Protein AF-A0A0A1XL03-F1 (afdb_monomer_lite)

Structure (mmCIF, N/CA/C/O backbone):
data_AF-A0A0A1XL03-F1
#
_entry.id   AF-A0A0A1XL03-F1
#
loop_
_atom_site.group_PDB
_atom_site.id
_atom_site.type_symbol
_atom_site.label_atom_id
_atom_site.label_alt_id
_atom_site.label_comp_id
_atom_site.label_asym_id
_atom_site.label_entity_id
_atom_site.label_seq_id
_atom_site.pdbx_PDB_ins_code
_atom_site.Cartn_x
_atom_site.Cartn_y
_atom_site.Cartn_z
_atom_site.occupancy
_atom_site.B_iso_or_equiv
_atom_site.auth_seq_id
_atom_site.auth_comp_id
_atom_site.auth_asym_id
_atom_site.auth_atom_id
_atom_site.pdbx_PDB_model_num
ATOM 1 N N . THR A 1 1 ? -16.532 9.538 -8.347 1.00 64.25 1 THR A N 1
ATOM 2 C CA . THR A 1 1 ? -16.059 9.095 -7.020 1.00 64.25 1 THR A CA 1
ATOM 3 C C . THR A 1 1 ? -17.133 8.234 -6.383 1.00 64.25 1 THR A C 1
ATOM 5 O O . THR A 1 1 ? -18.307 8.569 -6.509 1.00 64.25 1 THR A O 1
ATOM 8 N N . MET A 1 2 ? -16.774 7.083 -5.808 1.00 83.31 2 MET A N 1
ATOM 9 C CA . MET A 1 2 ? -17.741 6.173 -5.175 1.00 83.31 2 MET A CA 1
ATOM 10 C C . MET A 1 2 ? -17.775 6.407 -3.661 1.00 83.31 2 MET A C 1
ATOM 12 O O . MET A 1 2 ? -16.750 6.716 -3.056 1.00 83.31 2 MET A O 1
ATOM 16 N N . VAL A 1 3 ? -18.953 6.279 -3.050 1.00 87.38 3 VAL A N 1
ATOM 17 C CA . VAL A 1 3 ? -19.124 6.408 -1.595 1.00 87.38 3 VAL A CA 1
ATOM 18 C C . VAL A 1 3 ? -18.727 5.084 -0.920 1.00 87.38 3 VAL A C 1
ATOM 20 O O . VAL A 1 3 ? -19.114 4.029 -1.433 1.00 87.38 3 VAL A O 1
ATOM 23 N N . PRO A 1 4 ? -17.982 5.104 0.205 1.00 92.31 4 PRO A N 1
ATOM 24 C CA . PRO A 1 4 ? -17.669 3.900 0.973 1.00 92.31 4 PRO A CA 1
ATOM 25 C C . PRO A 1 4 ? -18.928 3.146 1.405 1.00 92.31 4 PRO A C 1
ATOM 27 O O . PRO A 1 4 ? -19.947 3.756 1.737 1.00 92.31 4 PRO A O 1
ATOM 30 N N . ARG A 1 5 ? -18.864 1.813 1.429 1.00 92.56 5 ARG A N 1
ATOM 31 C CA . ARG A 1 5 ? -19.951 0.985 1.964 1.00 92.56 5 ARG A CA 1
ATOM 32 C C . ARG A 1 5 ? -19.733 0.775 3.452 1.00 92.56 5 ARG A C 1
ATOM 34 O O . ARG A 1 5 ? -18.629 0.431 3.855 1.00 92.56 5 ARG A O 1
ATOM 41 N N . CYS A 1 6 ? -20.779 0.939 4.253 1.00 94.25 6 CYS A N 1
ATOM 42 C CA . CYS A 1 6 ? -20.694 0.781 5.702 1.00 94.25 6 CYS A CA 1
ATOM 43 C C . CYS A 1 6 ? -21.510 -0.426 6.174 1.00 94.25 6 CYS A C 1
ATOM 45 O O . CYS A 1 6 ? -22.609 -0.685 5.677 1.00 94.25 6 CYS A O 1
ATOM 47 N N . LYS A 1 7 ? -20.957 -1.178 7.128 1.00 95.69 7 LYS A N 1
ATOM 48 C CA . LYS A 1 7 ? -21.625 -2.280 7.826 1.00 95.69 7 LYS A CA 1
ATOM 49 C C . LYS A 1 7 ? -21.455 -2.051 9.327 1.00 95.69 7 LYS A C 1
ATOM 51 O O . LYS A 1 7 ? -20.392 -2.328 9.875 1.00 95.69 7 LYS A O 1
ATOM 56 N N . GLY A 1 8 ? -22.499 -1.525 9.969 1.00 94.38 8 GLY A N 1
ATOM 57 C CA . GLY A 1 8 ? -22.373 -0.944 11.309 1.00 94.38 8 GLY A CA 1
ATOM 58 C C . GLY A 1 8 ? -21.479 0.297 11.264 1.00 94.38 8 GLY A C 1
ATOM 59 O O . GLY A 1 8 ? -21.603 1.099 10.340 1.00 94.38 8 GLY A O 1
ATOM 60 N N . ASP A 1 9 ? -20.535 0.392 12.198 1.00 93.81 9 ASP A N 1
ATOM 61 C CA . ASP A 1 9 ? -19.610 1.531 12.326 1.00 93.81 9 ASP A CA 1
ATOM 62 C C . ASP A 1 9 ? -18.353 1.419 11.443 1.00 93.81 9 ASP A C 1
ATOM 64 O O . ASP A 1 9 ? -17.473 2.278 11.480 1.00 93.81 9 ASP A O 1
ATOM 68 N N . ILE A 1 10 ? -18.238 0.355 10.641 1.00 91.94 10 ILE A N 1
ATOM 69 C CA . ILE A 1 10 ? -17.075 0.110 9.783 1.00 91.94 10 ILE A CA 1
ATOM 70 C C . ILE A 1 10 ? -17.441 0.426 8.336 1.00 91.94 10 ILE A C 1
ATOM 72 O O . ILE A 1 10 ? -18.319 -0.217 7.756 1.00 91.94 10 ILE A O 1
ATOM 76 N N . CYS A 1 11 ? -16.723 1.375 7.734 1.00 92.25 11 CYS A N 1
ATOM 77 C CA . CYS A 1 11 ? -16.841 1.718 6.320 1.00 92.25 11 CYS A CA 1
ATOM 78 C C . CYS A 1 11 ? -15.617 1.238 5.534 1.00 92.25 11 CYS A C 1
ATOM 80 O O . CYS A 1 11 ? -14.481 1.457 5.951 1.00 92.25 11 CYS A O 1
ATOM 82 N N . TYR A 1 12 ? -15.850 0.609 4.385 1.00 93.12 12 TYR A N 1
ATOM 83 C CA . TYR A 1 12 ? -14.822 0.023 3.529 1.00 93.12 12 TYR A CA 1
ATOM 84 C C . TYR A 1 12 ? -15.116 0.270 2.044 1.00 93.12 12 TYR A C 1
ATOM 86 O O . TYR A 1 12 ? -16.254 0.533 1.637 1.00 93.12 12 TYR A O 1
ATOM 94 N N . CYS A 1 13 ? -14.069 0.181 1.229 1.00 94.00 13 CYS A N 1
ATOM 95 C CA . CYS A 1 13 ? -14.169 0.211 -0.223 1.00 94.00 13 CYS A CA 1
ATOM 96 C C . CYS A 1 13 ? -14.386 -1.200 -0.779 1.00 94.00 13 CYS A C 1
ATOM 98 O O . CYS A 1 13 ? -13.957 -2.191 -0.190 1.00 94.00 13 CYS A O 1
ATOM 100 N N . VAL A 1 14 ? -15.131 -1.301 -1.878 1.00 93.00 14 VAL A N 1
ATOM 101 C CA . VAL A 1 14 ? -15.415 -2.593 -2.520 1.00 93.00 14 VAL A CA 1
ATOM 102 C C . VAL A 1 14 ? -14.190 -3.089 -3.282 1.00 93.00 14 VAL A C 1
ATOM 104 O O . VAL A 1 14 ? -13.282 -2.318 -3.574 1.00 93.00 14 VAL A O 1
ATOM 107 N N . ASN A 1 15 ? -14.165 -4.374 -3.630 1.00 91.06 15 ASN A N 1
ATOM 108 C CA . ASN A 1 15 ? -13.046 -4.933 -4.381 1.00 91.06 15 ASN A CA 1
ATOM 109 C C . ASN A 1 15 ? -12.833 -4.190 -5.719 1.00 91.06 15 ASN A C 1
ATOM 111 O O . ASN A 1 15 ? -13.809 -3.836 -6.386 1.00 91.06 15 ASN A O 1
ATOM 115 N N . GLY A 1 16 ? -11.573 -3.954 -6.092 1.00 89.19 16 GLY A N 1
ATOM 116 C CA . GLY A 1 16 ? -11.197 -3.105 -7.232 1.00 89.19 16 GLY A CA 1
ATOM 117 C C . GLY A 1 16 ? -11.274 -1.596 -6.954 1.00 89.19 16 GLY A C 1
ATOM 118 O O . GLY A 1 16 ? -11.218 -0.791 -7.889 1.00 89.19 16 GLY A O 1
ATOM 119 N N . THR A 1 17 ? -11.461 -1.206 -5.690 1.00 93.00 17 THR A N 1
ATOM 120 C CA . THR A 1 17 ? -11.393 0.186 -5.240 1.00 93.00 17 THR A CA 1
ATOM 121 C C . THR A 1 17 ? -10.609 0.303 -3.938 1.00 93.00 17 THR A C 1
ATOM 123 O O . THR A 1 17 ? -10.641 -0.602 -3.101 1.00 93.00 17 THR A O 1
ATOM 126 N N . HIS A 1 18 ? -9.986 1.456 -3.721 1.00 91.75 18 HIS A N 1
ATOM 127 C CA . HIS A 1 18 ? -9.225 1.768 -2.518 1.00 91.75 18 HIS A CA 1
ATOM 128 C C . HIS A 1 18 ? -9.650 3.100 -1.914 1.00 91.75 18 HIS A C 1
ATOM 130 O O . HIS A 1 18 ? -10.355 3.910 -2.518 1.00 91.75 18 HIS A O 1
ATOM 136 N N . GLU A 1 19 ? -9.230 3.299 -0.674 1.00 92.69 19 GLU A N 1
ATOM 137 C CA . GLU A 1 19 ? -9.503 4.505 0.083 1.00 92.69 19 GLU A CA 1
ATOM 138 C C . GLU A 1 19 ? -8.633 5.667 -0.392 1.00 92.69 19 GLU A C 1
ATOM 140 O O . GLU A 1 19 ? -7.407 5.569 -0.405 1.00 92.69 19 GLU A O 1
ATOM 145 N N . ALA A 1 20 ? -9.281 6.777 -0.733 1.00 91.25 20 ALA A N 1
ATOM 146 C CA . ALA A 1 20 ? -8.633 8.012 -1.138 1.00 91.25 20 ALA A CA 1
ATOM 147 C C . ALA A 1 20 ? -9.262 9.220 -0.430 1.00 91.25 20 ALA A C 1
ATOM 149 O O . ALA A 1 20 ? -10.396 9.172 0.063 1.00 91.25 20 ALA A O 1
ATOM 150 N N . PHE A 1 21 ? -8.520 10.329 -0.397 1.00 90.56 21 PHE A N 1
ATOM 151 C CA . PHE A 1 21 ? -8.928 11.572 0.253 1.00 90.56 21 PHE A CA 1
ATOM 152 C C . PHE A 1 21 ? -8.929 12.723 -0.746 1.00 90.56 21 PHE A C 1
ATOM 154 O O . PHE A 1 21 ? -7.952 12.958 -1.450 1.00 90.56 21 PHE A O 1
ATOM 161 N N . PHE A 1 22 ? -10.039 13.456 -0.816 1.00 87.69 22 PHE A N 1
ATOM 162 C CA . PHE A 1 22 ? -10.149 14.650 -1.647 1.00 87.69 22 PHE A CA 1
ATOM 163 C C . PHE A 1 22 ? -10.868 15.742 -0.867 1.00 87.69 22 PHE A C 1
ATOM 165 O O . PHE A 1 22 ? -12.007 15.560 -0.433 1.00 87.69 22 PHE A O 1
ATOM 172 N N . ARG A 1 23 ? -10.188 16.880 -0.670 1.00 90.81 23 ARG A N 1
ATOM 173 C CA . ARG A 1 23 ? -10.700 18.030 0.098 1.00 90.81 23 ARG A CA 1
ATOM 174 C C . ARG A 1 23 ? -11.227 17.632 1.489 1.00 90.81 23 ARG A C 1
ATOM 176 O O . ARG A 1 23 ? -12.330 18.016 1.873 1.00 90.81 23 ARG A O 1
ATOM 183 N N . GLY A 1 24 ? -10.469 16.799 2.208 1.00 88.81 24 GLY A N 1
ATOM 184 C CA . GLY A 1 24 ? -10.822 16.330 3.555 1.00 88.81 24 GLY A CA 1
ATOM 185 C C . GLY A 1 24 ? -11.976 15.321 3.613 1.00 88.81 24 GLY A C 1
ATOM 186 O O . GLY A 1 24 ? -12.430 14.974 4.700 1.00 88.81 24 GLY A O 1
ATOM 187 N N . ARG A 1 25 ? -12.475 14.836 2.468 1.00 87.25 25 ARG A N 1
ATOM 188 C CA . ARG A 1 25 ? -13.502 13.789 2.412 1.00 87.25 25 ARG A CA 1
ATOM 189 C C . ARG A 1 25 ? -12.907 12.484 1.908 1.00 87.25 25 ARG A C 1
ATOM 191 O O . ARG A 1 25 ? -12.251 12.456 0.868 1.00 87.25 25 ARG A O 1
ATOM 198 N N . LYS A 1 26 ? -13.190 11.409 2.640 1.00 90.38 26 LYS A N 1
ATOM 199 C CA . LYS A 1 26 ? -12.851 10.035 2.273 1.00 90.38 26 LYS A CA 1
ATOM 200 C C . LYS A 1 26 ? -13.817 9.511 1.212 1.00 90.38 26 LYS A C 1
ATOM 202 O O . LYS A 1 26 ? -15.033 9.678 1.336 1.00 90.38 26 LYS A O 1
ATOM 207 N N . TYR A 1 27 ? -13.286 8.874 0.180 1.00 92.19 27 TYR A N 1
ATOM 208 C CA . TYR A 1 27 ? -14.059 8.248 -0.888 1.00 92.19 27 TYR A CA 1
ATOM 209 C C . TYR A 1 27 ? -13.349 6.991 -1.396 1.00 92.19 27 TYR A C 1
ATOM 211 O O . TYR A 1 27 ? -12.194 6.745 -1.057 1.00 92.19 27 TYR A O 1
ATOM 219 N N . CYS A 1 28 ? -14.056 6.191 -2.192 1.00 94.06 28 CYS A N 1
ATOM 220 C CA . CYS A 1 28 ? -13.477 5.037 -2.864 1.00 94.06 28 CYS A CA 1
ATOM 221 C C . CYS A 1 28 ? -13.105 5.404 -4.300 1.00 94.06 28 CYS A C 1
ATOM 223 O O . CYS A 1 28 ? -13.966 5.796 -5.107 1.00 94.06 28 CYS A O 1
ATOM 225 N N . GLU A 1 29 ? -11.817 5.294 -4.595 1.00 93.56 29 GLU A N 1
ATOM 226 C CA . GLU A 1 29 ? -11.231 5.481 -5.916 1.00 93.56 29 GLU A CA 1
ATOM 227 C C . GLU A 1 29 ? -11.014 4.123 -6.585 1.00 93.56 29 GLU A C 1
ATOM 229 O O . GLU A 1 29 ? -10.821 3.118 -5.907 1.00 93.56 29 GLU A O 1
ATOM 234 N N . ARG A 1 30 ? -11.099 4.068 -7.917 1.00 92.88 30 ARG A N 1
ATOM 235 C CA . ARG A 1 30 ? -10.824 2.822 -8.640 1.00 92.88 30 ARG A CA 1
ATOM 236 C C . ARG A 1 30 ? -9.336 2.525 -8.601 1.00 92.88 30 ARG A C 1
ATOM 238 O O . ARG A 1 30 ? -8.521 3.431 -8.753 1.00 92.88 30 ARG A O 1
ATOM 245 N N . ASP A 1 31 ? -9.005 1.255 -8.444 1.00 91.00 31 ASP A N 1
ATOM 246 C CA . ASP A 1 31 ? -7.624 0.811 -8.567 1.00 91.00 31 ASP A CA 1
ATOM 247 C C . ASP A 1 31 ? -7.144 1.039 -10.006 1.00 91.00 31 ASP A C 1
ATOM 249 O O . ASP A 1 31 ? -7.918 0.880 -10.958 1.00 91.00 31 ASP A O 1
ATOM 253 N N . SER A 1 32 ? -5.879 1.430 -10.176 1.00 89.69 32 SER A N 1
ATOM 254 C CA . SER A 1 32 ? -5.309 1.571 -11.515 1.00 89.69 32 SER A CA 1
ATOM 255 C C . SER A 1 32 ? -5.234 0.193 -12.167 1.00 89.69 32 SER A C 1
ATOM 257 O O . SER A 1 32 ? -4.632 -0.744 -11.638 1.00 89.69 32 SER A O 1
ATOM 259 N N . THR A 1 33 ? -5.859 0.085 -13.335 1.00 89.31 33 THR A N 1
ATOM 260 C CA . THR A 1 33 ? -5.791 -1.092 -14.209 1.00 89.31 33 THR A CA 1
ATOM 261 C C . THR A 1 33 ? -4.622 -1.012 -15.181 1.00 89.31 33 THR A C 1
ATOM 263 O O . THR A 1 33 ? -4.415 -1.938 -15.963 1.00 89.31 33 THR A O 1
ATOM 266 N N . ASP A 1 34 ? -3.881 0.095 -15.162 1.00 90.44 34 ASP A N 1
ATOM 267 C CA . ASP A 1 34 ? -2.762 0.303 -16.067 1.00 90.44 34 ASP A CA 1
ATOM 268 C C . ASP A 1 34 ? -1.670 -0.728 -15.759 1.00 90.44 34 ASP A C 1
ATOM 270 O O . ASP A 1 34 ? -1.412 -1.041 -14.590 1.00 90.44 34 ASP A O 1
ATOM 274 N N . PRO A 1 35 ? -1.029 -1.317 -16.773 1.00 90.81 35 PRO A N 1
ATOM 275 C CA . PRO A 1 35 ? 0.090 -2.207 -16.524 1.00 90.81 35 PRO A CA 1
ATOM 276 C C . PRO A 1 35 ? 1.230 -1.426 -15.859 1.00 90.81 35 PRO A C 1
ATOM 278 O O . PRO A 1 35 ? 1.504 -0.279 -16.211 1.00 90.81 35 PRO A O 1
ATOM 281 N N . CYS A 1 36 ? 1.909 -2.051 -14.895 1.00 93.25 36 CYS A N 1
ATOM 282 C CA . CYS A 1 36 ? 3.161 -1.493 -14.395 1.00 93.25 36 CYS A CA 1
ATOM 283 C C . CYS A 1 36 ? 4.230 -1.516 -15.502 1.00 93.25 36 CYS A C 1
ATOM 285 O O . CYS A 1 36 ? 4.167 -2.383 -16.380 1.00 93.25 36 CYS A O 1
ATOM 287 N N . PRO A 1 37 ? 5.228 -0.617 -15.438 1.00 92.94 37 PRO A N 1
ATOM 288 C CA . PRO A 1 37 ? 6.394 -0.666 -16.312 1.00 92.94 37 PRO A CA 1
ATOM 289 C C . PRO A 1 37 ? 7.066 -2.041 -16.328 1.00 92.94 37 PRO A C 1
ATOM 291 O O . PRO A 1 37 ? 6.966 -2.820 -15.374 1.00 92.94 37 PRO A O 1
ATOM 294 N N . GLU A 1 38 ? 7.798 -2.333 -17.400 1.00 93.12 38 GLU A N 1
ATOM 295 C CA . GLU A 1 38 ? 8.597 -3.554 -17.471 1.00 93.12 38 GLU A CA 1
ATOM 296 C C . GLU A 1 38 ? 9.593 -3.606 -16.299 1.00 93.12 38 GLU A C 1
ATOM 298 O O . GLU A 1 38 ? 10.122 -2.583 -15.866 1.00 93.12 38 GLU A O 1
ATOM 303 N N . TYR A 1 39 ? 9.808 -4.799 -15.740 1.00 93.81 39 TYR A N 1
ATOM 304 C CA . TYR A 1 39 ? 10.606 -5.016 -14.523 1.00 93.81 39 TYR A CA 1
ATOM 305 C C . TYR A 1 39 ? 10.090 -4.312 -13.256 1.00 93.81 39 TYR A C 1
ATOM 307 O O . TYR A 1 39 ? 10.800 -4.300 -12.253 1.00 93.81 39 TYR A O 1
ATOM 315 N N . ALA A 1 40 ? 8.847 -3.823 -13.243 1.00 94.69 40 ALA A N 1
ATOM 316 C CA . ALA A 1 40 ? 8.161 -3.361 -12.039 1.00 94.69 40 ALA A CA 1
ATOM 317 C C . ALA A 1 40 ? 7.080 -4.347 -11.559 1.00 94.69 40 ALA A C 1
ATOM 319 O O . ALA A 1 40 ? 6.613 -5.221 -12.294 1.00 94.69 40 ALA A O 1
ATOM 320 N N . VAL A 1 41 ? 6.687 -4.213 -10.294 1.00 94.88 41 VAL A N 1
ATOM 321 C CA . VAL A 1 41 ? 5.600 -4.950 -9.641 1.00 94.88 41 VAL A CA 1
ATOM 322 C C . VAL A 1 41 ? 4.654 -3.973 -8.949 1.00 94.88 41 VAL A C 1
ATOM 324 O O . VAL A 1 41 ? 5.082 -2.973 -8.376 1.00 94.88 41 VAL A O 1
ATOM 327 N N . ARG A 1 42 ? 3.350 -4.255 -8.993 1.00 93.25 42 ARG A N 1
ATOM 328 C CA . ARG A 1 42 ? 2.336 -3.432 -8.326 1.00 93.25 42 ARG A CA 1
ATOM 329 C C . ARG A 1 42 ? 2.324 -3.747 -6.832 1.00 93.25 42 ARG A C 1
ATOM 331 O O . ARG A 1 42 ? 1.942 -4.852 -6.455 1.00 93.25 42 ARG A O 1
ATOM 338 N N . LEU A 1 43 ? 2.725 -2.791 -5.996 1.00 91.12 43 LEU A N 1
ATOM 339 C CA . LEU A 1 43 ? 2.672 -2.938 -4.534 1.00 91.12 43 LEU A CA 1
ATOM 340 C C . LEU A 1 43 ? 1.383 -2.374 -3.939 1.00 91.12 43 LEU A C 1
ATOM 342 O O . LEU A 1 43 ? 0.945 -2.817 -2.880 1.00 91.12 43 LEU A O 1
ATOM 346 N N . SER A 1 44 ? 0.771 -1.398 -4.610 1.00 88.94 44 SER A N 1
ATOM 347 C CA . SER A 1 44 ? -0.498 -0.815 -4.186 1.00 88.94 44 SER A CA 1
ATOM 348 C C . SER A 1 44 ? -1.375 -0.451 -5.393 1.00 88.94 44 SER A C 1
ATOM 350 O O . SER A 1 44 ? -0.897 -0.437 -6.533 1.00 88.94 44 SER A O 1
ATOM 352 N N . PRO A 1 45 ? -2.660 -0.122 -5.176 1.00 87.56 45 PRO A N 1
ATOM 353 C CA . PRO A 1 45 ? -3.584 0.277 -6.238 1.00 87.56 45 PRO A CA 1
ATOM 354 C C . PRO A 1 45 ? -3.095 1.393 -7.164 1.00 87.56 45 PRO A C 1
ATOM 356 O O . PRO A 1 45 ? -3.544 1.462 -8.304 1.00 87.56 45 PRO A O 1
ATOM 359 N N . GLN A 1 46 ? -2.171 2.242 -6.706 1.00 86.19 46 GLN A N 1
ATOM 360 C CA . GLN A 1 46 ? -1.604 3.339 -7.498 1.00 86.19 46 GLN A CA 1
ATOM 361 C C . GLN A 1 46 ? -0.078 3.260 -7.663 1.00 86.19 46 GLN A C 1
ATOM 363 O O . GLN A 1 46 ? 0.480 4.008 -8.458 1.00 86.19 46 GLN A O 1
ATOM 368 N N . ILE A 1 47 ? 0.611 2.378 -6.930 1.00 90.06 47 ILE A N 1
ATOM 369 C CA . ILE A 1 47 ? 2.077 2.382 -6.856 1.00 90.06 47 ILE A CA 1
ATOM 370 C C . ILE A 1 47 ? 2.647 1.098 -7.459 1.00 90.06 47 ILE A C 1
ATOM 372 O O . ILE A 1 47 ? 2.374 -0.013 -6.990 1.00 90.06 47 ILE A O 1
ATOM 376 N N . CYS A 1 48 ? 3.487 1.281 -8.475 1.00 93.44 48 CYS A N 1
ATOM 377 C CA . CYS A 1 48 ? 4.389 0.269 -9.009 1.00 93.44 48 CYS A CA 1
ATOM 378 C C . CYS A 1 48 ? 5.805 0.524 -8.479 1.00 93.44 48 CYS A C 1
ATOM 380 O O . CYS A 1 48 ? 6.241 1.671 -8.448 1.00 93.44 48 CYS A O 1
ATOM 382 N N . GLU A 1 49 ? 6.531 -0.530 -8.116 1.00 94.88 49 GLU A N 1
ATOM 383 C CA . GLU A 1 49 ? 7.946 -0.462 -7.729 1.00 94.88 49 GLU A CA 1
ATOM 384 C C . GLU A 1 49 ? 8.807 -1.346 -8.624 1.00 94.88 49 GLU A C 1
ATOM 386 O O . GLU A 1 49 ? 8.367 -2.420 -9.036 1.00 94.88 49 GLU A O 1
ATOM 391 N N . CYS A 1 50 ? 10.041 -0.926 -8.90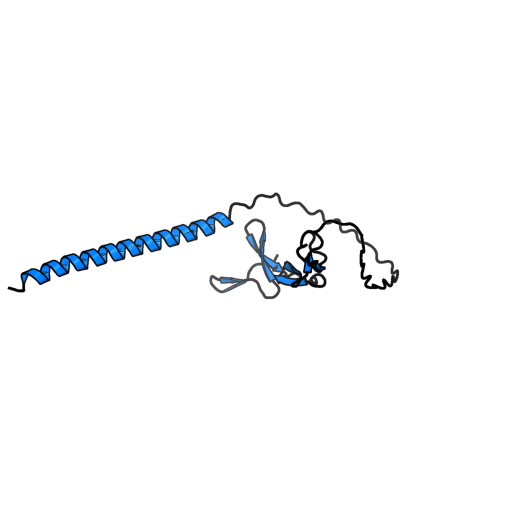4 1.00 95.69 50 CYS A N 1
ATOM 392 C CA . CYS A 1 50 ? 10.989 -1.755 -9.644 1.00 95.69 50 CYS A CA 1
ATOM 393 C C . CYS A 1 50 ? 11.351 -3.025 -8.851 1.00 95.69 50 CYS A C 1
ATOM 395 O O . CYS A 1 50 ? 11.418 -3.027 -7.620 1.00 95.69 50 CYS A O 1
ATOM 397 N N . LYS A 1 51 ? 11.581 -4.133 -9.563 1.00 94.88 51 LYS A N 1
ATOM 398 C CA . LYS A 1 51 ? 12.084 -5.383 -8.977 1.00 94.88 51 LYS A CA 1
ATOM 399 C C . LYS A 1 51 ? 13.476 -5.167 -8.379 1.00 94.88 51 LYS A C 1
ATOM 401 O O . LYS A 1 51 ? 14.211 -4.273 -8.781 1.00 94.88 51 LYS A O 1
ATOM 406 N N . LYS A 1 52 ? 13.867 -6.040 -7.447 1.00 93.38 52 LYS A N 1
ATOM 407 C CA . LYS A 1 52 ? 15.213 -6.024 -6.856 1.00 93.38 52 LYS A CA 1
ATOM 408 C C . LYS A 1 52 ? 16.290 -6.050 -7.952 1.00 93.38 52 LYS A C 1
ATOM 410 O O . LYS A 1 52 ? 16.216 -6.892 -8.846 1.00 93.38 52 LYS A O 1
ATOM 415 N N . GLY A 1 53 ? 17.278 -5.158 -7.845 1.00 92.25 53 GLY A N 1
ATOM 416 C CA . GLY A 1 53 ? 18.338 -4.973 -8.844 1.00 92.25 53 GLY A CA 1
ATOM 417 C C . GLY A 1 53 ? 17.952 -4.054 -10.007 1.00 92.25 53 GLY A C 1
ATOM 418 O O . GLY A 1 53 ? 18.670 -4.014 -11.000 1.00 92.25 53 GLY A O 1
ATOM 419 N N . TYR A 1 54 ? 16.824 -3.345 -9.908 1.00 94.44 54 TYR A N 1
ATOM 420 C CA . TYR A 1 54 ? 16.384 -2.334 -10.867 1.00 94.44 54 TYR A CA 1
ATOM 421 C C . TYR A 1 54 ? 15.998 -1.045 -10.136 1.00 94.44 54 TYR A C 1
ATOM 423 O O . TYR A 1 54 ? 15.480 -1.084 -9.019 1.00 94.44 54 TYR A O 1
ATOM 431 N N . ARG A 1 55 ? 16.178 0.098 -10.801 1.00 93.50 55 ARG A N 1
ATOM 432 C CA . ARG A 1 55 ? 15.769 1.429 -10.328 1.00 93.50 55 ARG A CA 1
ATOM 433 C C . ARG A 1 55 ? 14.991 2.178 -11.401 1.00 93.50 55 ARG A C 1
ATOM 435 O O . ARG A 1 55 ? 15.143 1.892 -12.587 1.00 93.50 55 ARG A O 1
ATOM 442 N N . PHE A 1 56 ? 14.180 3.155 -11.003 1.00 94.44 56 PHE A N 1
ATOM 443 C CA . PHE A 1 56 ? 13.548 4.043 -11.977 1.00 94.44 56 PHE A CA 1
ATOM 444 C C . PHE A 1 56 ? 14.603 4.916 -12.655 1.00 94.44 56 PHE A C 1
ATOM 446 O O . PHE A 1 56 ? 15.494 5.441 -11.990 1.00 94.44 56 PHE A O 1
ATOM 453 N N . LEU A 1 57 ? 14.497 5.064 -13.976 1.00 90.69 57 LEU A N 1
ATOM 454 C CA . LEU A 1 57 ? 15.406 5.910 -14.750 1.00 90.69 57 LEU A CA 1
ATOM 455 C C . LEU A 1 57 ? 15.240 7.394 -14.392 1.00 90.69 57 LEU A C 1
ATOM 457 O O . LEU A 1 57 ? 16.226 8.111 -14.285 1.00 90.69 57 LEU A O 1
ATOM 461 N N . ASN A 1 58 ? 13.989 7.825 -14.210 1.00 89.38 58 ASN A N 1
ATOM 462 C CA . ASN A 1 58 ? 13.593 9.211 -13.966 1.00 89.38 58 ASN A CA 1
ATOM 463 C C . ASN A 1 58 ? 12.484 9.277 -12.902 1.00 89.38 58 ASN A C 1
ATOM 465 O O . ASN A 1 58 ? 11.784 8.287 -12.661 1.00 89.38 58 ASN A O 1
ATOM 469 N N . ASP A 1 59 ? 12.244 10.474 -12.362 1.00 88.12 59 ASP A N 1
ATOM 470 C CA . ASP A 1 59 ? 11.195 10.756 -11.365 1.00 88.12 59 ASP A CA 1
ATOM 471 C C . ASP A 1 59 ? 9.764 10.512 -11.873 1.00 88.12 59 ASP A C 1
ATOM 473 O O . ASP A 1 59 ? 8.837 10.347 -11.080 1.00 88.12 59 ASP A O 1
ATOM 477 N N . ASP A 1 60 ? 9.577 10.427 -13.193 1.00 88.06 60 ASP A N 1
ATOM 478 C CA . ASP A 1 60 ? 8.299 10.063 -13.815 1.00 88.06 60 ASP A CA 1
ATOM 479 C C . ASP A 1 60 ? 7.934 8.583 -13.616 1.00 88.06 60 ASP A C 1
ATOM 481 O O . ASP A 1 60 ? 6.811 8.176 -13.918 1.00 88.06 60 ASP A O 1
ATOM 485 N N . ARG A 1 61 ? 8.874 7.766 -13.118 1.00 88.69 61 ARG A N 1
ATOM 486 C CA . ARG A 1 61 ? 8.681 6.345 -12.778 1.00 88.69 61 ARG A CA 1
ATOM 487 C C . ARG A 1 61 ? 8.106 5.494 -13.918 1.00 88.69 61 ARG A C 1
ATOM 489 O O . ARG A 1 61 ? 7.401 4.514 -13.687 1.00 88.69 61 ARG A O 1
ATOM 496 N N . SER A 1 62 ? 8.422 5.856 -15.158 1.00 89.12 62 SER A N 1
ATOM 497 C CA . SER A 1 62 ? 7.892 5.213 -16.364 1.00 89.12 62 SER A CA 1
ATOM 498 C C . SER A 1 62 ? 8.723 4.024 -16.852 1.00 89.12 62 SER A C 1
ATOM 500 O O . SER A 1 62 ? 8.197 3.176 -17.566 1.00 89.12 62 SER A O 1
ATOM 502 N N . VAL A 1 63 ? 10.005 3.941 -16.472 1.00 93.62 63 VAL A N 1
ATOM 503 C CA . VAL A 1 63 ? 10.949 2.910 -16.936 1.00 93.62 63 VAL A CA 1
ATOM 504 C C . VAL A 1 63 ? 11.848 2.459 -15.785 1.00 93.62 63 VAL A C 1
ATOM 506 O O . VAL A 1 63 ? 12.435 3.302 -15.103 1.00 93.62 63 VAL A O 1
ATOM 509 N N . CYS A 1 64 ? 11.978 1.142 -15.593 1.00 94.44 64 CYS A N 1
ATOM 510 C CA . CYS A 1 64 ? 12.957 0.532 -14.692 1.00 94.44 64 CYS A CA 1
ATOM 511 C C . CYS A 1 64 ? 14.194 0.088 -15.481 1.00 94.44 64 CYS A C 1
ATOM 513 O O . CYS A 1 64 ? 14.071 -0.582 -16.505 1.00 94.44 64 CYS A O 1
ATOM 515 N N . VAL A 1 65 ? 15.382 0.424 -14.987 1.00 94.44 65 VAL A N 1
ATOM 516 C CA . VAL A 1 65 ? 16.675 0.025 -15.558 1.00 94.44 65 VAL A CA 1
ATOM 517 C C . VAL A 1 65 ? 17.482 -0.765 -14.529 1.00 94.44 65 VAL A C 1
ATOM 519 O O . VAL A 1 65 ? 17.293 -0.529 -13.332 1.00 94.44 65 VAL A O 1
ATOM 522 N N . PRO A 1 66 ? 18.354 -1.699 -14.948 1.00 94.31 66 PRO A N 1
ATOM 523 C CA . PRO A 1 66 ? 19.228 -2.415 -14.030 1.00 94.31 66 PRO A CA 1
ATOM 524 C C . PRO A 1 66 ? 20.046 -1.454 -13.167 1.00 94.31 66 PRO A C 1
ATOM 526 O O . PRO A 1 66 ? 20.530 -0.421 -13.634 1.00 94.31 66 PRO A O 1
ATOM 529 N N . GLU A 1 67 ? 20.184 -1.793 -11.895 1.00 90.44 67 GLU A N 1
ATOM 530 C CA . GLU A 1 67 ? 21.083 -1.099 -10.992 1.00 90.44 67 GLU A CA 1
ATOM 531 C C . GLU A 1 67 ? 22.514 -1.519 -11.337 1.00 90.44 67 GLU A C 1
ATOM 533 O O . GLU A 1 67 ? 22.877 -2.686 -11.204 1.00 90.44 67 GLU A O 1
ATOM 538 N N . GLU A 1 68 ? 23.313 -0.583 -11.848 1.00 83.12 68 GLU A N 1
ATOM 539 C CA . GLU A 1 68 ? 24.732 -0.837 -12.086 1.00 83.12 68 GLU A CA 1
ATOM 540 C C . GLU A 1 68 ? 25.412 -1.098 -10.741 1.00 83.12 68 GLU A C 1
ATOM 542 O O . GLU A 1 68 ? 25.414 -0.242 -9.852 1.00 83.12 68 GLU A O 1
ATOM 547 N N . THR A 1 69 ? 25.975 -2.295 -10.586 1.00 62.31 69 THR A N 1
ATOM 548 C CA . THR A 1 69 ? 26.881 -2.607 -9.488 1.00 62.31 69 THR A CA 1
ATOM 549 C C . THR A 1 69 ? 28.146 -1.795 -9.706 1.00 62.31 69 THR A C 1
ATOM 551 O O . THR A 1 69 ? 28.997 -2.157 -10.515 1.00 62.31 69 THR A O 1
ATOM 554 N N . VAL A 1 70 ? 28.252 -0.665 -9.013 1.00 57.88 70 VAL A N 1
ATOM 555 C CA . VAL A 1 70 ? 29.546 -0.021 -8.814 1.00 57.88 70 VAL A CA 1
ATOM 556 C C . VAL A 1 70 ? 30.307 -0.949 -7.878 1.00 57.88 70 VAL A C 1
ATOM 558 O O . VAL A 1 70 ? 30.081 -0.935 -6.668 1.00 57.88 70 VAL A O 1
ATOM 561 N N . ASP A 1 71 ? 31.136 -1.825 -8.442 1.00 58.12 71 ASP A N 1
ATOM 562 C CA . ASP A 1 71 ? 32.141 -2.523 -7.650 1.00 58.12 71 ASP A CA 1
ATOM 563 C C . ASP A 1 71 ? 32.952 -1.451 -6.901 1.00 58.12 71 ASP A C 1
ATOM 565 O O . ASP A 1 71 ? 33.362 -0.462 -7.522 1.00 58.12 71 ASP A O 1
ATOM 569 N N . PRO A 1 72 ? 33.132 -1.561 -5.572 1.00 48.72 72 PRO A N 1
ATOM 570 C CA . PRO A 1 72 ? 33.932 -0.596 -4.841 1.00 48.72 72 PRO A CA 1
ATOM 571 C C . PRO A 1 72 ? 35.358 -0.664 -5.388 1.00 48.72 72 PRO A C 1
ATOM 573 O O . PRO A 1 72 ? 36.031 -1.684 -5.266 1.00 48.72 72 PRO A O 1
ATOM 576 N N . ALA A 1 73 ? 35.777 0.418 -6.042 1.00 50.69 73 ALA A N 1
ATOM 577 C CA . ALA A 1 73 ? 37.122 0.583 -6.553 1.00 50.69 73 ALA A CA 1
ATOM 578 C C . ALA A 1 73 ? 38.120 0.464 -5.393 1.00 50.69 73 ALA A C 1
ATOM 580 O O . ALA A 1 73 ? 38.090 1.268 -4.462 1.00 50.69 73 ALA A O 1
ATOM 581 N N . GLU A 1 74 ? 38.987 -0.545 -5.453 1.00 50.00 74 GLU A N 1
ATOM 582 C CA . GLU A 1 74 ? 40.287 -0.472 -4.797 1.00 50.00 74 GLU A CA 1
ATOM 583 C C . GLU A 1 74 ? 41.128 0.556 -5.569 1.00 50.00 74 GLU A C 1
ATOM 585 O O . GLU A 1 74 ? 41.169 0.550 -6.801 1.00 50.00 74 GLU A O 1
ATOM 590 N N . ASP A 1 75 ? 41.723 1.489 -4.831 1.00 51.34 75 ASP A N 1
ATOM 591 C CA . ASP A 1 75 ? 42.519 2.599 -5.343 1.00 51.34 75 ASP A CA 1
ATOM 592 C C . ASP A 1 75 ? 43.731 2.112 -6.165 1.00 51.34 75 ASP A C 1
ATOM 594 O O . ASP A 1 75 ? 44.651 1.534 -5.595 1.00 51.34 75 ASP A O 1
ATOM 598 N N . GLU A 1 76 ? 43.803 2.419 -7.468 1.00 47.34 76 GLU A N 1
ATOM 599 C CA . GLU A 1 76 ? 45.078 2.790 -8.105 1.00 47.34 76 GLU A CA 1
ATOM 600 C C . GLU A 1 76 ? 44.901 3.528 -9.446 1.00 47.34 76 GLU A C 1
ATOM 602 O O . GLU A 1 76 ? 44.147 3.151 -10.343 1.00 47.34 76 GLU A O 1
ATOM 607 N N . GLU A 1 77 ? 45.638 4.625 -9.559 1.00 52.81 77 GLU A N 1
ATOM 608 C CA . GLU A 1 77 ? 45.766 5.515 -10.702 1.00 52.81 77 GLU A CA 1
ATOM 609 C C . GLU A 1 77 ? 46.616 4.865 -11.809 1.00 52.81 77 GLU A C 1
ATOM 611 O O . GLU A 1 77 ? 47.825 4.745 -11.652 1.00 52.81 77 GLU A O 1
ATOM 616 N N . THR A 1 78 ? 46.042 4.507 -12.966 1.00 36.75 78 THR A N 1
ATOM 617 C CA . THR A 1 78 ? 46.601 4.865 -14.292 1.00 36.75 78 THR A CA 1
ATOM 618 C C . THR A 1 78 ? 45.648 4.527 -15.442 1.00 36.75 78 THR A C 1
ATOM 620 O O . THR A 1 78 ? 44.956 3.515 -15.465 1.00 36.75 78 THR A O 1
ATOM 623 N N . ALA A 1 79 ? 45.625 5.418 -16.430 1.00 46.34 79 ALA A N 1
ATOM 624 C CA . ALA A 1 79 ? 44.774 5.392 -17.608 1.00 46.34 79 ALA A CA 1
ATOM 625 C C . ALA A 1 79 ? 44.881 4.111 -18.463 1.00 46.34 79 ALA A C 1
ATOM 627 O O . ALA A 1 79 ? 45.956 3.765 -18.945 1.00 46.34 79 ALA A O 1
ATOM 628 N N . ASN A 1 80 ? 43.735 3.505 -18.784 1.00 34.22 80 ASN A N 1
ATOM 629 C CA . ASN A 1 80 ? 43.277 3.365 -20.170 1.00 34.22 80 ASN A CA 1
ATOM 630 C C . ASN A 1 80 ? 41.817 2.895 -20.215 1.00 34.22 80 ASN A C 1
ATOM 632 O O . ASN A 1 80 ? 41.441 1.863 -19.669 1.00 34.22 80 ASN A O 1
ATOM 636 N N . ILE A 1 81 ? 40.997 3.686 -20.901 1.00 49.66 81 ILE A N 1
ATOM 637 C CA . ILE A 1 81 ? 39.587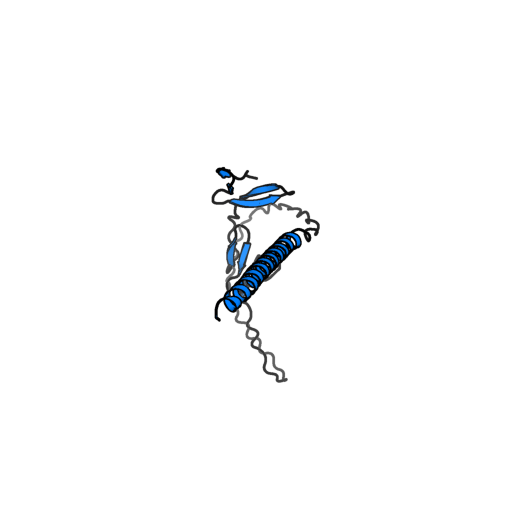 3.428 -21.176 1.00 49.66 81 ILE A CA 1
ATOM 638 C C . ILE A 1 81 ? 39.474 2.127 -21.981 1.00 49.66 81 ILE A C 1
ATOM 640 O O . ILE A 1 81 ? 39.928 2.058 -23.121 1.00 49.66 81 ILE A O 1
ATOM 644 N N . SER A 1 82 ? 38.811 1.120 -21.416 1.00 35.31 82 SER A N 1
ATOM 645 C CA . SER A 1 82 ? 38.196 0.047 -22.196 1.00 35.31 82 SER A CA 1
ATOM 646 C C . SER A 1 82 ? 36.739 -0.095 -21.774 1.00 35.31 82 SER A C 1
ATOM 648 O O . SER A 1 82 ? 36.380 -0.817 -20.848 1.00 35.31 82 SER A O 1
ATOM 650 N N . THR A 1 83 ? 35.888 0.683 -22.437 1.00 35.56 83 THR A N 1
ATOM 651 C CA . THR A 1 83 ? 34.434 0.600 -22.326 1.00 35.56 83 THR A CA 1
ATOM 652 C C . THR A 1 83 ? 33.972 -0.663 -23.048 1.00 35.56 83 THR A C 1
ATOM 654 O O . THR A 1 83 ? 33.962 -0.707 -24.277 1.00 35.56 83 THR A O 1
ATOM 657 N N . THR A 1 84 ? 33.569 -1.699 -22.309 1.00 38.50 84 THR A N 1
ATOM 658 C CA . THR A 1 84 ? 32.868 -2.839 -22.917 1.00 38.50 84 THR A CA 1
ATOM 659 C C . THR A 1 84 ? 31.370 -2.561 -22.906 1.00 38.50 84 THR A C 1
ATOM 661 O O . THR A 1 84 ? 30.643 -2.961 -22.003 1.00 38.50 84 THR A O 1
ATOM 664 N N . THR A 1 85 ? 30.899 -1.855 -23.932 1.00 40.94 85 THR A N 1
ATOM 665 C CA . THR A 1 85 ? 29.472 -1.736 -24.245 1.00 40.94 85 THR A CA 1
ATOM 666 C C . THR A 1 85 ? 28.973 -3.092 -24.740 1.00 40.94 85 THR A C 1
ATOM 668 O O . THR A 1 85 ? 29.146 -3.430 -25.913 1.00 40.94 85 THR A O 1
ATOM 671 N N . GLN A 1 86 ? 28.327 -3.887 -23.883 1.00 33.50 86 GLN A N 1
ATOM 672 C CA . GLN A 1 86 ? 27.492 -4.980 -24.382 1.00 33.50 86 GLN A CA 1
ATOM 673 C C . GLN A 1 86 ? 26.212 -4.392 -24.978 1.00 33.50 86 GLN A C 1
ATOM 675 O O . GLN A 1 86 ? 25.224 -4.113 -24.306 1.00 33.50 86 GLN A O 1
ATOM 680 N N . ARG A 1 87 ? 26.268 -4.191 -26.294 1.00 30.88 87 ARG A N 1
ATOM 681 C CA . ARG A 1 87 ? 25.133 -3.919 -27.169 1.00 30.88 87 ARG A CA 1
ATOM 682 C C . ARG A 1 87 ? 24.205 -5.138 -27.162 1.00 30.88 87 ARG A C 1
ATOM 684 O O . ARG A 1 87 ? 24.416 -6.080 -27.922 1.00 30.88 87 ARG A O 1
ATOM 691 N N . LEU A 1 88 ? 23.161 -5.118 -26.338 1.00 36.16 88 LEU A N 1
ATOM 692 C CA . LEU A 1 88 ? 21.991 -5.956 -26.589 1.00 36.16 88 LEU A CA 1
ATOM 693 C C . LEU A 1 88 ? 21.276 -5.390 -27.821 1.00 36.16 88 LEU A C 1
ATOM 695 O O . LEU A 1 88 ? 20.746 -4.281 -27.811 1.00 36.16 88 LEU A O 1
ATOM 699 N N . ASN A 1 89 ? 21.334 -6.147 -28.917 1.00 36.44 89 ASN A N 1
ATOM 700 C CA . ASN A 1 89 ? 20.522 -5.937 -30.108 1.00 36.44 89 ASN A CA 1
ATOM 701 C C . ASN A 1 89 ? 19.035 -5.921 -29.713 1.00 36.44 89 ASN A C 1
ATOM 703 O O . ASN A 1 89 ? 18.425 -6.976 -29.564 1.00 36.44 89 ASN A O 1
ATOM 707 N N . MET A 1 90 ? 18.437 -4.736 -29.604 1.00 37.53 90 MET A N 1
ATOM 708 C CA . MET A 1 90 ? 17.002 -4.573 -29.816 1.00 37.53 90 MET A CA 1
ATOM 709 C C . MET A 1 90 ? 16.784 -4.244 -31.289 1.00 37.53 90 MET A C 1
ATOM 711 O O . MET A 1 90 ? 17.088 -3.147 -31.758 1.00 37.53 90 MET A O 1
ATOM 715 N N . THR A 1 91 ? 16.273 -5.221 -32.032 1.00 30.70 91 THR A N 1
ATOM 716 C CA . THR A 1 91 ? 15.698 -4.999 -33.356 1.00 30.70 91 THR A CA 1
ATOM 717 C C . THR A 1 91 ? 14.414 -4.194 -33.172 1.00 30.70 91 THR A C 1
ATOM 719 O O . THR A 1 91 ? 13.408 -4.725 -32.710 1.00 30.70 91 THR A O 1
ATOM 722 N N . ILE A 1 92 ? 14.452 -2.903 -33.500 1.00 39.81 92 ILE A N 1
ATOM 723 C CA . ILE A 1 92 ? 13.256 -2.066 -33.612 1.00 39.81 92 ILE A CA 1
ATOM 724 C C . ILE A 1 92 ? 12.683 -2.306 -35.012 1.00 39.81 92 ILE A C 1
ATOM 726 O O . ILE A 1 92 ? 13.226 -1.813 -35.999 1.00 39.81 92 ILE A O 1
ATOM 730 N N . THR A 1 93 ? 11.611 -3.091 -35.109 1.00 29.83 93 THR A N 1
ATOM 731 C CA . THR A 1 93 ? 10.814 -3.195 -36.338 1.00 29.83 93 THR A CA 1
ATOM 732 C C . THR A 1 93 ? 9.781 -2.074 -36.326 1.00 29.83 93 THR A C 1
ATOM 734 O O . THR A 1 93 ? 8.787 -2.142 -35.608 1.00 29.83 93 THR A O 1
ATOM 737 N N . THR A 1 94 ? 10.035 -1.013 -37.088 1.00 33.28 94 THR A N 1
ATOM 738 C CA . THR A 1 94 ? 9.107 0.110 -37.262 1.00 33.28 94 THR A CA 1
ATOM 739 C C . THR A 1 94 ? 8.067 -0.255 -38.324 1.00 33.28 94 THR A C 1
ATOM 741 O O . THR A 1 94 ? 8.318 -0.099 -39.516 1.00 33.28 94 THR A O 1
ATOM 744 N N . GLU A 1 95 ? 6.896 -0.746 -37.916 1.00 32.28 95 GLU A N 1
ATOM 745 C CA . GLU A 1 95 ? 5.707 -0.742 -38.778 1.00 32.28 95 GLU A CA 1
ATOM 746 C C . GLU A 1 95 ? 4.983 0.600 -38.626 1.00 32.28 95 GLU A C 1
ATOM 748 O O . GLU A 1 95 ? 4.357 0.906 -37.610 1.00 32.28 95 GLU A O 1
ATOM 753 N N . THR A 1 96 ? 5.106 1.434 -39.654 1.00 32.75 96 THR A N 1
ATOM 754 C CA . THR A 1 96 ? 4.464 2.744 -39.740 1.00 32.75 96 THR A CA 1
ATOM 755 C C . THR A 1 96 ? 2.966 2.565 -39.994 1.00 32.75 96 THR A C 1
ATOM 757 O O . THR A 1 96 ? 2.539 2.402 -41.133 1.00 32.75 96 THR A O 1
ATOM 760 N N . THR A 1 97 ? 2.152 2.628 -38.939 1.00 37.81 97 THR A N 1
ATOM 761 C CA . THR A 1 97 ? 0.696 2.825 -39.056 1.00 37.81 97 THR A CA 1
ATOM 762 C C . THR A 1 97 ? 0.363 4.249 -38.599 1.00 37.81 97 THR A C 1
ATOM 764 O O . THR A 1 97 ? 0.810 4.642 -37.519 1.00 37.81 97 THR A O 1
ATOM 767 N N . PRO A 1 98 ? -0.381 5.065 -39.370 1.00 34.81 98 PRO A N 1
ATOM 768 C CA . PRO A 1 98 ? -0.733 6.413 -38.939 1.00 34.81 98 PRO A CA 1
ATOM 769 C C . PRO A 1 98 ? -1.812 6.348 -37.849 1.00 34.81 98 PRO A C 1
ATOM 771 O O . PRO A 1 98 ? -2.995 6.203 -38.148 1.00 34.81 98 PRO A O 1
ATOM 774 N N . THR A 1 99 ? -1.414 6.469 -36.581 1.00 31.98 99 THR A N 1
ATOM 775 C CA . THR A 1 99 ? -2.356 6.609 -35.461 1.00 31.98 99 THR A CA 1
ATOM 776 C C . THR A 1 99 ? -2.444 8.071 -35.046 1.00 31.98 99 THR A C 1
ATOM 778 O O . THR A 1 99 ? -1.508 8.648 -34.493 1.00 31.98 99 THR A O 1
ATOM 781 N N . THR A 1 100 ? -3.602 8.659 -35.334 1.00 32.16 100 THR A N 1
ATOM 782 C CA . THR A 1 100 ? -4.057 9.995 -34.949 1.00 32.16 100 THR A CA 1
ATOM 783 C C . THR A 1 100 ? -3.708 10.316 -33.493 1.00 32.16 100 THR A C 1
ATOM 785 O O . THR A 1 100 ? -4.281 9.755 -32.559 1.00 32.16 100 THR A O 1
ATOM 788 N N . THR A 1 101 ? -2.767 11.237 -33.288 1.00 33.75 101 THR A N 1
ATOM 789 C CA . THR A 1 101 ? -2.413 11.760 -31.966 1.00 33.75 101 THR A CA 1
ATOM 790 C C . THR A 1 101 ? -3.503 12.723 -31.498 1.00 33.75 101 THR A C 1
ATOM 792 O O . THR A 1 101 ? -3.500 13.901 -31.847 1.00 33.75 101 THR A O 1
ATOM 795 N N . ASN A 1 102 ? -4.447 12.235 -30.693 1.00 33.16 102 ASN A N 1
ATOM 796 C CA . ASN A 1 102 ? -5.263 13.116 -29.862 1.00 33.16 102 ASN A CA 1
ATOM 797 C C . ASN A 1 102 ? -4.371 13.661 -28.741 1.00 33.16 102 ASN A C 1
ATOM 799 O O . ASN A 1 102 ? -4.099 12.980 -27.754 1.00 33.16 102 ASN A O 1
ATOM 803 N N . ILE A 1 103 ? -3.893 14.891 -28.921 1.00 31.69 103 ILE A N 1
ATOM 804 C CA 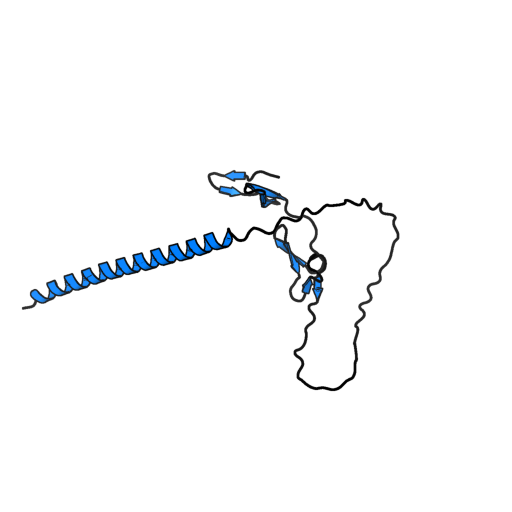. ILE A 1 103 ? -3.203 15.669 -27.892 1.00 31.69 103 ILE A CA 1
ATOM 805 C C . ILE A 1 103 ? -4.243 16.010 -26.818 1.00 31.69 103 ILE A C 1
ATOM 807 O O . ILE A 1 103 ? -4.971 16.994 -26.927 1.00 31.69 103 ILE A O 1
ATOM 811 N N . ILE A 1 104 ? -4.352 15.173 -25.785 1.00 36.59 104 ILE A N 1
ATOM 812 C CA . ILE A 1 104 ? -5.061 15.541 -24.558 1.00 36.59 104 ILE A CA 1
ATOM 813 C C . ILE A 1 104 ? -4.065 16.322 -23.704 1.00 36.59 104 ILE A C 1
ATOM 815 O O . ILE A 1 104 ? -3.281 15.753 -22.943 1.00 36.59 104 ILE A O 1
ATOM 819 N N . THR A 1 105 ? -4.085 17.644 -23.863 1.00 28.34 105 THR A N 1
ATOM 820 C CA . THR A 1 105 ? -3.404 18.597 -22.984 1.00 28.34 105 THR A CA 1
ATOM 821 C C . THR A 1 105 ? -3.968 18.438 -21.574 1.00 28.34 105 THR A C 1
ATOM 823 O O . THR A 1 105 ? -4.990 19.026 -21.226 1.00 28.34 105 THR A O 1
ATOM 826 N N . THR A 1 106 ? -3.336 17.597 -20.758 1.00 35.47 106 THR A N 1
ATOM 827 C CA . THR A 1 106 ? -3.702 17.453 -19.349 1.00 35.47 106 THR A CA 1
ATOM 828 C C . THR A 1 106 ? -2.921 18.499 -18.570 1.00 35.47 106 THR A C 1
ATOM 830 O O . THR A 1 106 ? -1.764 18.294 -18.208 1.00 35.47 106 THR A O 1
ATOM 833 N N . THR A 1 107 ? -3.539 19.658 -18.357 1.00 29.75 107 THR A N 1
ATOM 834 C CA . THR A 1 107 ? -3.017 20.710 -17.483 1.00 29.75 107 THR A CA 1
ATOM 835 C C . THR A 1 107 ? -2.969 20.156 -16.061 1.00 29.75 107 THR A C 1
ATOM 837 O O . THR A 1 107 ? -3.983 20.075 -15.369 1.00 29.75 107 THR A O 1
ATOM 840 N N . ARG A 1 108 ? -1.790 19.696 -15.639 1.00 31.53 108 ARG A N 1
ATOM 841 C CA . ARG A 1 108 ? -1.544 19.209 -14.284 1.00 31.53 108 ARG A CA 1
ATOM 842 C C . ARG A 1 108 ? -1.479 20.432 -13.372 1.00 31.53 108 ARG A C 1
ATOM 844 O O . ARG A 1 108 ? -0.447 21.088 -13.275 1.00 31.53 108 ARG A O 1
ATOM 851 N N . THR A 1 109 ? -2.604 20.777 -12.750 1.00 30.03 109 THR A N 1
ATOM 852 C CA . THR A 1 109 ? -2.632 21.762 -11.668 1.00 30.03 109 THR A CA 1
ATOM 853 C C . THR A 1 109 ? -1.757 21.231 -10.542 1.00 30.03 109 THR A C 1
ATOM 855 O O . THR A 1 109 ? -2.074 20.221 -9.916 1.00 30.03 109 THR A O 1
ATOM 858 N N . GLN A 1 110 ? -0.625 21.893 -10.349 1.00 35.78 110 GLN A N 1
ATOM 859 C CA . GLN A 1 110 ? 0.293 21.714 -9.239 1.00 35.78 110 GLN A CA 1
ATOM 860 C C . GLN A 1 110 ? -0.497 21.837 -7.923 1.00 35.78 110 GLN A C 1
ATOM 862 O O . GLN A 1 110 ? -1.092 22.889 -7.683 1.00 35.78 110 GLN A O 1
ATOM 867 N N . PRO A 1 111 ? -0.577 20.793 -7.078 1.00 38.75 111 PRO A N 1
ATOM 868 C CA . PRO A 1 111 ? -1.044 20.987 -5.721 1.00 38.75 111 PRO A CA 1
ATOM 869 C C . PRO A 1 111 ? 0.060 21.725 -4.969 1.00 38.75 111 PRO A C 1
ATOM 871 O O . PRO A 1 111 ? 1.189 21.239 -4.856 1.00 38.75 111 PRO A O 1
ATOM 874 N N . ASP A 1 112 ? -0.277 22.923 -4.499 1.00 31.16 112 ASP A N 1
ATOM 875 C CA . ASP A 1 112 ? 0.550 23.676 -3.575 1.00 31.16 112 ASP A CA 1
ATOM 876 C C . ASP A 1 112 ? 0.963 22.789 -2.403 1.00 31.16 112 ASP A C 1
ATOM 878 O O . ASP A 1 112 ? 0.173 22.104 -1.748 1.00 31.16 112 ASP A O 1
ATOM 882 N N . ARG A 1 113 ? 2.269 22.809 -2.191 1.00 49.06 113 ARG A N 1
ATOM 883 C CA . ARG A 1 113 ? 3.014 22.103 -1.168 1.00 49.06 113 ARG A CA 1
ATOM 884 C C . ARG A 1 113 ? 2.659 22.715 0.189 1.00 49.06 113 ARG A C 1
ATOM 886 O O . ARG A 1 113 ? 3.256 23.705 0.588 1.00 49.06 113 ARG A O 1
ATOM 893 N N . SER A 1 114 ? 1.676 22.146 0.883 1.00 45.41 114 SER A N 1
ATOM 894 C CA . SER A 1 114 ? 1.430 22.405 2.310 1.00 45.41 114 SER A CA 1
ATOM 895 C C . SER A 1 114 ? 0.604 21.274 2.931 1.00 45.41 114 SER A C 1
ATOM 897 O O . SER A 1 114 ? -0.600 21.397 3.126 1.00 45.41 114 SER A O 1
ATOM 899 N N . CYS A 1 115 ? 1.252 20.145 3.220 1.00 43.84 115 CYS A N 1
ATOM 900 C CA . CYS A 1 115 ? 0.693 19.082 4.062 1.00 43.84 115 CYS A CA 1
ATOM 901 C C . CYS A 1 115 ? 1.795 18.539 4.981 1.00 43.84 115 CYS A C 1
ATOM 903 O O . CYS A 1 115 ? 2.216 17.395 4.845 1.00 43.84 115 CYS A O 1
ATOM 905 N N . GLU A 1 116 ? 2.298 19.371 5.896 1.00 45.19 116 GLU A N 1
ATOM 906 C CA . GLU A 1 116 ? 3.293 18.958 6.904 1.00 45.19 116 GLU A CA 1
ATOM 907 C C . GLU A 1 116 ? 2.704 18.784 8.318 1.00 45.19 116 GLU A C 1
ATOM 909 O O . GLU A 1 116 ? 3.429 18.462 9.253 1.00 45.19 116 GLU A O 1
ATOM 914 N N . SER A 1 117 ? 1.389 18.940 8.521 1.00 51.59 117 SER A N 1
ATOM 915 C CA . SER A 1 117 ? 0.827 19.031 9.881 1.00 51.59 117 SER A CA 1
ATOM 916 C C . SER A 1 117 ? 0.136 17.778 10.437 1.00 51.59 117 SER A C 1
ATOM 918 O O . SER A 1 117 ? -0.159 17.754 11.629 1.00 51.59 117 SER A O 1
ATOM 920 N N . GLU A 1 118 ? -0.128 16.727 9.651 1.00 51.94 118 GLU A N 1
ATOM 921 C CA . GLU A 1 118 ? -0.968 15.605 10.131 1.00 51.94 118 GLU A CA 1
ATOM 922 C C . GLU A 1 118 ? -0.183 14.389 10.665 1.00 51.94 118 GLU A C 1
ATOM 924 O O . GLU A 1 118 ? -0.683 13.660 11.521 1.00 51.94 118 GLU A O 1
ATOM 929 N N . ILE A 1 119 ? 1.078 1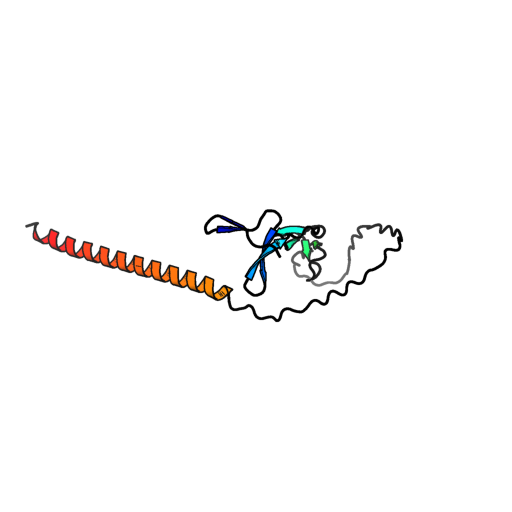4.195 10.259 1.00 52.81 119 ILE A N 1
ATOM 930 C CA . ILE A 1 119 ? 1.897 13.034 10.679 1.00 52.81 119 ILE A CA 1
ATOM 931 C C . ILE A 1 119 ? 2.500 13.233 12.087 1.00 52.81 119 ILE A C 1
ATOM 933 O O . ILE A 1 119 ? 2.641 12.280 12.862 1.00 52.81 119 ILE A O 1
ATOM 937 N N . LEU A 1 120 ? 2.796 14.482 12.461 1.00 53.31 120 LEU A N 1
ATOM 938 C CA . LEU A 1 120 ? 3.326 14.839 13.785 1.00 53.31 120 LEU A CA 1
ATOM 939 C C . LEU A 1 120 ? 2.305 14.597 14.909 1.00 53.31 120 LEU A C 1
ATOM 941 O O . LEU A 1 120 ? 2.688 14.200 16.009 1.00 53.31 120 LEU A O 1
ATOM 945 N N . SER A 1 121 ? 1.010 14.772 14.621 1.00 59.84 121 SER A N 1
ATOM 946 C CA . SER A 1 121 ? -0.062 14.637 15.613 1.00 59.84 121 SER A CA 1
ATOM 947 C C . SER A 1 121 ? -0.176 13.199 16.132 1.00 59.84 121 SER A C 1
ATOM 949 O O . SER A 1 121 ? -0.064 12.959 17.334 1.00 59.84 121 SER A O 1
ATOM 951 N N . ASN A 1 122 ? -0.287 12.211 15.238 1.00 67.25 122 ASN A N 1
ATOM 952 C CA . ASN A 1 122 ? -0.468 10.812 15.644 1.00 67.25 122 ASN A CA 1
ATOM 953 C C . ASN A 1 122 ? 0.738 10.256 16.411 1.00 67.25 122 ASN A C 1
ATOM 955 O O . ASN A 1 122 ? 0.572 9.495 17.364 1.00 67.25 122 ASN A O 1
ATOM 959 N N . THR A 1 123 ? 1.946 10.673 16.037 1.00 78.88 123 THR A N 1
ATOM 960 C CA . THR A 1 123 ? 3.175 10.250 16.715 1.00 78.88 123 THR A CA 1
ATOM 961 C C . THR A 1 123 ? 3.233 10.811 18.139 1.00 78.88 123 THR A C 1
ATOM 963 O O . THR A 1 123 ? 3.507 10.074 19.087 1.00 78.88 123 THR A O 1
ATOM 966 N N . LEU A 1 124 ? 2.880 12.089 18.321 1.00 80.50 124 LEU A N 1
ATOM 967 C CA . LEU A 1 124 ? 2.816 12.730 19.635 1.00 80.50 124 LEU A CA 1
ATOM 968 C C . LEU A 1 124 ? 1.777 12.066 20.556 1.00 80.50 124 LEU A C 1
ATOM 970 O O . LEU A 1 124 ? 2.073 11.813 21.725 1.00 80.50 124 LEU A O 1
ATOM 974 N N . TYR A 1 125 ? 0.594 11.721 20.035 1.00 82.00 125 TYR A N 1
ATOM 975 C CA . TYR A 1 125 ? -0.446 11.018 20.802 1.00 82.00 125 TYR A CA 1
ATOM 976 C C . TYR A 1 125 ? 0.019 9.648 21.316 1.00 82.00 125 TYR A C 1
ATOM 978 O O . TYR A 1 125 ? -0.278 9.287 22.460 1.00 82.00 125 TYR A O 1
ATOM 986 N N . ILE A 1 126 ? 0.781 8.902 20.509 1.00 86.56 126 ILE A N 1
ATOM 987 C CA . ILE A 1 126 ? 1.358 7.612 20.915 1.00 86.56 126 ILE A CA 1
ATOM 988 C C . ILE A 1 126 ? 2.362 7.815 22.059 1.00 86.56 126 ILE A C 1
ATOM 990 O O . ILE A 1 126 ? 2.271 7.126 23.077 1.00 86.56 126 ILE A O 1
ATOM 994 N N . TYR A 1 127 ? 3.263 8.797 21.949 1.00 88.50 127 TYR A N 1
ATOM 995 C CA . TYR A 1 127 ? 4.240 9.090 23.004 1.00 88.50 127 TYR A CA 1
ATOM 996 C C . TYR A 1 127 ? 3.579 9.510 24.322 1.00 88.50 127 TYR A C 1
ATOM 998 O O . TYR A 1 127 ? 3.920 8.967 25.375 1.00 88.50 127 TYR A O 1
ATOM 1006 N N . VAL A 1 128 ? 2.598 10.417 24.279 1.00 91.12 128 VAL A N 1
ATOM 1007 C CA . VAL A 1 128 ? 1.854 10.844 25.478 1.00 91.12 128 VAL A CA 1
ATOM 1008 C C . VAL A 1 128 ? 1.130 9.659 26.127 1.00 91.12 128 VAL A C 1
ATOM 1010 O O . VAL A 1 128 ? 1.179 9.504 27.347 1.00 91.12 128 VAL A O 1
ATOM 1013 N N . SER A 1 129 ? 0.523 8.778 25.326 1.00 90.69 129 SER A N 1
ATOM 1014 C CA . SER A 1 129 ? -0.182 7.591 25.832 1.00 90.69 129 SER A CA 1
ATOM 1015 C C . SER A 1 129 ? 0.754 6.617 26.558 1.00 90.69 129 SER A C 1
ATOM 1017 O O . SER A 1 129 ? 0.411 6.116 27.631 1.00 90.69 129 SER A O 1
ATOM 1019 N N . ILE A 1 130 ? 1.961 6.388 26.024 1.00 95.06 130 ILE A N 1
ATOM 1020 C CA . ILE A 1 130 ? 2.976 5.533 26.663 1.00 95.06 130 ILE A CA 1
ATOM 1021 C C . ILE A 1 130 ? 3.447 6.150 27.986 1.00 95.06 130 ILE A C 1
ATOM 1023 O O . ILE A 1 130 ? 3.534 5.447 28.992 1.00 95.06 130 ILE A O 1
ATOM 1027 N N . ILE A 1 131 ? 3.705 7.462 28.017 1.00 94.88 131 ILE A N 1
ATOM 1028 C CA . ILE A 1 131 ? 4.162 8.158 29.231 1.00 94.88 131 ILE A CA 1
ATOM 1029 C C . ILE A 1 131 ? 3.124 8.033 30.355 1.00 94.88 131 ILE A C 1
ATOM 1031 O O . ILE A 1 131 ? 3.479 7.696 31.486 1.00 94.88 131 ILE A O 1
ATOM 1035 N N . VAL A 1 132 ? 1.838 8.238 30.053 1.00 95.44 132 VAL A N 1
ATOM 1036 C CA . VAL A 1 132 ? 0.754 8.102 31.043 1.00 95.44 132 VAL A CA 1
ATOM 1037 C C . VAL A 1 132 ? 0.661 6.667 31.578 1.00 95.44 132 VAL A C 1
ATOM 1039 O O . VAL A 1 132 ? 0.511 6.468 32.788 1.00 95.44 132 VAL A O 1
ATOM 1042 N N . LEU A 1 133 ? 0.810 5.658 30.716 1.00 95.38 133 LEU A N 1
ATOM 1043 C CA . LEU A 1 133 ? 0.839 4.246 31.121 1.00 95.38 133 LEU A CA 1
ATOM 1044 C C . LEU A 1 133 ? 2.016 3.923 32.053 1.00 95.38 133 LEU A C 1
ATOM 1046 O O . LEU A 1 133 ? 1.838 3.248 33.066 1.00 95.38 133 LEU A O 1
ATOM 1050 N N . VAL A 1 134 ? 3.210 4.439 31.758 1.00 96.50 134 VAL A N 1
ATOM 1051 C CA . VAL A 1 134 ? 4.392 4.220 32.606 1.00 96.50 134 VAL A CA 1
ATOM 1052 C C . VAL A 1 134 ? 4.224 4.896 33.967 1.00 96.50 134 VAL A C 1
ATOM 1054 O O . VAL A 1 134 ? 4.476 4.269 34.996 1.00 96.50 134 VAL A O 1
ATOM 1057 N N . ILE A 1 135 ? 3.749 6.145 34.004 1.00 95.50 135 ILE A N 1
ATOM 1058 C CA . ILE A 1 135 ? 3.531 6.875 35.263 1.00 95.50 135 ILE A CA 1
ATOM 1059 C C . ILE A 1 135 ? 2.481 6.167 36.127 1.00 95.50 135 ILE A C 1
ATOM 1061 O O . ILE A 1 135 ? 2.694 5.978 37.324 1.00 95.50 135 ILE A O 1
ATOM 1065 N N . THR A 1 136 ? 1.365 5.737 35.535 1.00 94.19 136 THR A N 1
ATOM 1066 C CA . THR A 1 136 ? 0.317 5.013 36.272 1.00 94.19 136 THR A CA 1
ATOM 1067 C C . THR A 1 136 ? 0.824 3.680 36.821 1.00 94.19 136 THR A C 1
ATOM 1069 O O . THR A 1 136 ? 0.587 3.384 37.993 1.00 94.19 136 THR A O 1
ATOM 1072 N N . ALA A 1 137 ? 1.598 2.917 36.045 1.00 93.81 137 ALA A N 1
ATOM 1073 C CA . ALA A 1 137 ? 2.236 1.691 36.523 1.00 93.81 137 ALA A CA 1
ATOM 1074 C C . ALA A 1 137 ? 3.213 1.952 37.686 1.00 93.81 137 ALA A C 1
ATOM 1076 O O . ALA A 1 137 ? 3.182 1.237 38.688 1.00 93.81 137 ALA A O 1
ATOM 1077 N N . LEU A 1 138 ? 4.034 3.004 37.603 1.00 92.94 138 LEU A N 1
A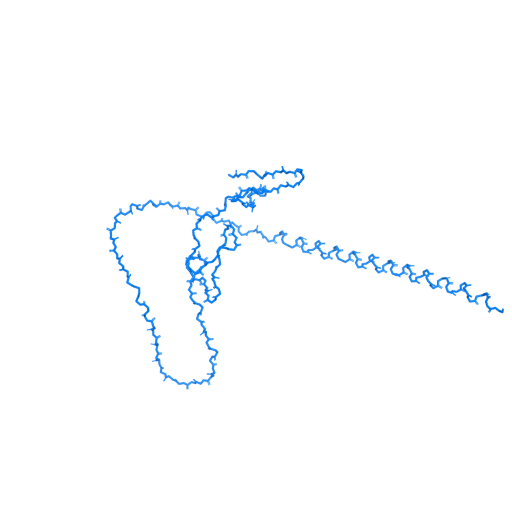TOM 1078 C CA . LEU A 1 138 ? 4.958 3.387 38.677 1.00 92.94 138 LEU A CA 1
ATOM 1079 C C . LEU A 1 138 ? 4.223 3.803 39.958 1.00 92.94 138 LEU A C 1
ATOM 1081 O O . LEU A 1 138 ? 4.625 3.394 41.046 1.00 92.94 138 LEU A O 1
ATOM 1085 N N . LEU A 1 139 ? 3.125 4.557 39.852 1.00 91.50 139 LEU A N 1
ATOM 1086 C CA . LEU A 1 139 ? 2.296 4.931 41.005 1.00 91.50 139 LEU A CA 1
ATOM 1087 C C . LEU A 1 139 ? 1.626 3.712 41.655 1.00 91.50 139 LEU A C 1
ATOM 1089 O O . LEU A 1 139 ? 1.543 3.626 42.885 1.00 91.50 139 LEU A O 1
ATOM 1093 N N . LEU A 1 140 ? 1.180 2.743 40.852 1.00 88.06 140 LEU A N 1
ATOM 1094 C CA . LEU A 1 140 ? 0.633 1.480 41.352 1.00 88.06 140 LEU A CA 1
ATOM 1095 C C . LEU A 1 140 ? 1.701 0.646 42.069 1.00 88.06 140 LEU A C 1
ATOM 1097 O O . LEU A 1 140 ? 1.451 0.137 43.160 1.00 88.06 140 LEU A O 1
ATOM 1101 N N . LEU A 1 141 ? 2.912 0.558 41.516 1.00 85.56 141 LEU A N 1
ATOM 1102 C CA . LEU A 1 141 ? 4.030 -0.122 42.173 1.00 85.56 141 LEU A CA 1
ATOM 1103 C C . LEU A 1 141 ? 4.445 0.583 43.468 1.00 85.56 141 LEU A C 1
ATOM 1105 O O . LEU A 1 141 ? 4.661 -0.082 44.480 1.00 85.56 141 LEU A O 1
ATOM 1109 N N . TYR A 1 142 ? 4.494 1.916 43.470 1.00 85.69 142 TYR A N 1
ATOM 1110 C CA . TYR A 1 142 ? 4.822 2.702 44.657 1.00 85.69 142 TYR A CA 1
ATOM 1111 C C . TYR A 1 142 ? 3.783 2.507 45.771 1.00 85.69 142 TYR A C 1
ATOM 1113 O O . TYR A 1 142 ? 4.136 2.232 46.918 1.00 85.69 142 TYR A O 1
ATOM 1121 N N . SER A 1 143 ? 2.493 2.568 45.435 1.00 79.38 143 SER A N 1
ATOM 1122 C CA . SER A 1 143 ? 1.403 2.367 46.400 1.00 79.38 143 SER A CA 1
ATOM 1123 C C . SER A 1 143 ? 1.297 0.919 46.905 1.00 79.38 143 SER A C 1
ATOM 1125 O O . SER A 1 143 ? 1.028 0.706 48.093 1.00 79.38 143 SER A O 1
ATOM 1127 N N . CYS A 1 144 ? 1.579 -0.084 46.066 1.00 67.44 144 CYS A N 1
ATOM 1128 C CA . CYS A 1 144 ? 1.686 -1.483 46.500 1.00 67.44 144 CYS A CA 1
ATOM 1129 C C . CYS A 1 144 ? 2.920 -1.734 47.381 1.00 67.44 144 CYS A C 1
ATOM 1131 O O . CYS A 1 144 ? 2.809 -2.399 48.413 1.00 67.44 144 CYS A O 1
ATOM 1133 N N . GLY A 1 145 ? 4.078 -1.167 47.028 1.00 62.50 145 GLY A N 1
ATOM 1134 C CA . GLY A 1 145 ? 5.306 -1.267 47.821 1.00 62.50 145 GLY A CA 1
ATOM 1135 C C . GLY A 1 145 ? 5.163 -0.636 49.209 1.00 62.50 145 GLY A C 1
ATOM 1136 O O . GLY A 1 145 ? 5.623 -1.200 50.203 1.00 62.50 145 GLY A O 1
ATOM 1137 N N . PHE A 1 146 ? 4.430 0.477 49.312 1.00 55.78 146 PHE A N 1
ATOM 1138 C CA . PHE A 1 146 ? 4.150 1.124 50.596 1.00 55.78 146 PHE A CA 1
ATOM 1139 C C . PHE A 1 146 ? 3.243 0.275 51.503 1.00 55.78 146 PHE A C 1
ATOM 1141 O O . PHE A 1 146 ? 3.452 0.214 52.717 1.00 55.78 146 PHE A O 1
ATOM 1148 N N . LYS A 1 147 ? 2.266 -0.446 50.929 1.00 54.59 147 LYS A N 1
ATOM 1149 C CA . LYS A 1 147 ? 1.410 -1.369 51.697 1.00 54.59 147 LYS A CA 1
ATOM 1150 C C . LYS A 1 147 ? 2.166 -2.590 52.227 1.00 54.59 147 LYS A C 1
ATOM 1152 O O . LYS A 1 147 ? 1.842 -3.058 53.318 1.00 54.59 147 LYS A O 1
ATOM 1157 N N . LEU A 1 148 ? 3.175 -3.084 51.508 1.00 54.00 148 LEU A N 1
ATOM 1158 C CA . LEU A 1 148 ? 3.995 -4.209 51.974 1.00 54.00 148 LEU A CA 1
ATOM 1159 C C . LEU A 1 148 ? 4.884 -3.817 53.166 1.00 54.00 148 LEU A C 1
ATOM 1161 O O . LEU A 1 148 ? 4.946 -4.565 54.144 1.00 54.00 148 LEU A O 1
ATOM 1165 N N . ASN A 1 149 ? 5.471 -2.616 53.159 1.00 53.41 149 ASN A N 1
ATOM 1166 C CA . ASN A 1 149 ? 6.275 -2.135 54.291 1.00 53.41 149 ASN A CA 1
ATOM 1167 C C . ASN A 1 149 ? 5.439 -1.854 55.552 1.00 53.41 149 ASN A C 1
ATOM 1169 O O . ASN A 1 149 ? 5.865 -2.200 56.654 1.00 53.41 149 ASN A O 1
ATOM 1173 N N . ALA A 1 150 ? 4.220 -1.320 55.414 1.00 54.06 150 ALA A N 1
ATOM 1174 C CA . ALA A 1 150 ? 3.335 -1.088 56.562 1.00 54.06 150 ALA A CA 1
ATOM 1175 C C . ALA A 1 150 ? 2.822 -2.391 57.219 1.00 54.06 150 ALA A C 1
ATOM 1177 O O . ALA A 1 150 ? 2.512 -2.409 58.412 1.00 54.06 150 ALA A O 1
ATOM 1178 N N . SER A 1 151 ? 2.735 -3.495 56.464 1.00 52.69 151 SER A N 1
ATOM 1179 C CA . SER A 1 151 ? 2.308 -4.798 56.999 1.00 52.69 151 SER A CA 1
ATOM 1180 C C . SER A 1 151 ? 3.460 -5.575 57.657 1.00 52.69 151 SER A C 1
ATOM 1182 O O . SER A 1 151 ? 3.254 -6.274 58.653 1.00 52.69 151 SER A O 1
ATOM 1184 N N . ALA A 1 152 ? 4.693 -5.402 57.166 1.00 53.53 152 ALA A N 1
ATOM 1185 C CA . ALA A 1 152 ? 5.883 -6.021 57.751 1.00 53.53 152 ALA A CA 1
ATOM 1186 C C . ALA A 1 152 ? 6.189 -5.497 59.170 1.00 53.53 152 ALA A C 1
ATOM 1188 O O . ALA A 1 152 ? 6.587 -6.268 60.046 1.00 53.53 152 ALA A O 1
ATOM 1189 N N . GLU A 1 153 ? 5.926 -4.215 59.445 1.00 53.09 153 GLU A N 1
ATOM 1190 C CA . GLU A 1 153 ? 6.130 -3.636 60.781 1.00 53.09 153 GLU A CA 1
ATOM 1191 C C . GLU A 1 153 ? 5.133 -4.157 61.834 1.00 53.09 153 GLU A C 1
ATOM 1193 O O . GLU A 1 153 ? 5.477 -4.283 63.013 1.00 53.09 153 GLU A O 1
ATOM 1198 N N . LYS A 1 154 ? 3.914 -4.540 61.426 1.00 52.28 154 LYS A N 1
ATOM 1199 C CA . LYS A 1 154 ? 2.922 -5.148 62.333 1.00 52.28 154 LYS A CA 1
ATOM 1200 C C . LYS A 1 154 ? 3.237 -6.603 62.689 1.00 52.28 154 LYS A C 1
ATOM 1202 O O . LYS A 1 154 ? 2.866 -7.035 63.778 1.00 52.28 154 LYS A O 1
ATOM 1207 N N . CYS A 1 155 ? 3.958 -7.343 61.844 1.00 51.34 155 CYS A N 1
ATOM 1208 C CA . CYS A 1 155 ? 4.346 -8.724 62.159 1.00 51.34 155 CYS A CA 1
ATOM 1209 C C . CYS A 1 155 ? 5.503 -8.811 63.168 1.00 51.34 155 CYS A C 1
ATOM 1211 O O . CYS A 1 155 ? 5.604 -9.794 63.898 1.00 51.34 155 CYS A O 1
ATOM 1213 N N . LYS A 1 156 ? 6.344 -7.774 63.284 1.00 50.78 156 LYS A N 1
ATOM 1214 C CA . LYS A 1 156 ? 7.512 -7.796 64.183 1.00 50.78 156 LYS A CA 1
ATOM 1215 C C . LYS A 1 156 ? 7.178 -7.566 65.665 1.00 50.78 156 LYS A C 1
ATOM 1217 O O . LYS A 1 156 ? 8.000 -7.873 66.519 1.00 50.78 156 LYS A O 1
ATOM 1222 N N . LYS A 1 157 ? 5.982 -7.055 65.992 1.00 51.78 157 LYS A N 1
ATOM 1223 C CA . LYS A 1 157 ? 5.555 -6.791 67.384 1.00 51.78 157 LYS A CA 1
ATOM 1224 C C . LYS A 1 157 ? 4.894 -7.980 68.096 1.00 51.78 157 LYS A C 1
ATOM 1226 O O . LYS A 1 157 ? 4.636 -7.868 69.288 1.00 51.78 157 LYS A O 1
ATOM 1231 N N . ASN A 1 158 ? 4.647 -9.096 67.404 1.00 52.12 158 ASN A N 1
ATOM 1232 C CA . ASN A 1 158 ? 3.975 -10.276 67.972 1.00 52.12 158 ASN A CA 1
ATOM 1233 C C . ASN A 1 158 ? 4.875 -11.512 68.142 1.00 52.12 158 ASN A C 1
ATOM 1235 O O . ASN A 1 158 ? 4.379 -12.557 68.543 1.00 52.12 158 ASN A O 1
ATOM 1239 N N . TYR A 1 159 ? 6.178 -11.408 67.876 1.00 46.50 159 TYR A N 1
ATOM 1240 C CA . TYR A 1 159 ? 7.147 -12.450 68.227 1.00 46.50 159 TYR A CA 1
ATOM 1241 C C . TYR A 1 159 ? 7.975 -11.966 69.420 1.00 46.50 159 TYR A C 1
ATOM 1243 O O . TYR A 1 159 ? 9.043 -11.375 69.260 1.00 46.50 159 TYR A O 1
ATOM 1251 N N . LYS A 1 160 ? 7.414 -12.152 70.615 1.00 44.59 160 LYS A N 1
ATOM 1252 C CA . LYS A 1 160 ? 8.117 -12.078 71.894 1.00 44.59 160 LYS A CA 1
ATOM 1253 C C . LYS A 1 160 ? 8.072 -13.459 72.529 1.00 44.59 160 LYS A C 1
ATOM 1255 O O . LYS A 1 160 ? 7.007 -14.100 72.396 1.00 44.59 160 LYS A O 1
#

pLDDT: mean 70.11, std 24.46, range [28.34, 96.5]

Radius of gyration: 31.78 Å; chains: 1; bounding box: 69×36×112 Å

Foldseek 3Di:
DAAFDDDPPDTAEDPQWHWDDDPNDIHTDGQDPDDQAPQWDDPDSDDIAHHPQWDQPDPVNRYIDGDDPPDPDDDDDDDDDDDPPPDDDDDDDDDDDDDDDPPPPPPPDDDPPDDPPPPVVVVVVVVVVVVVVVVVVVVVVVVVVVVVVVVVVVVVVPPD

Organism: Zeugodacus cucurbitae (NCBI:txid28588)

Secondary structure (DSSP, 8-state):
-BPPEEETTEEEPPTTEEEEEETTEEEEEEPP-SPPPTTEEE-SSS-EEEPTTEEESSTT---EEE------PPP------------------------------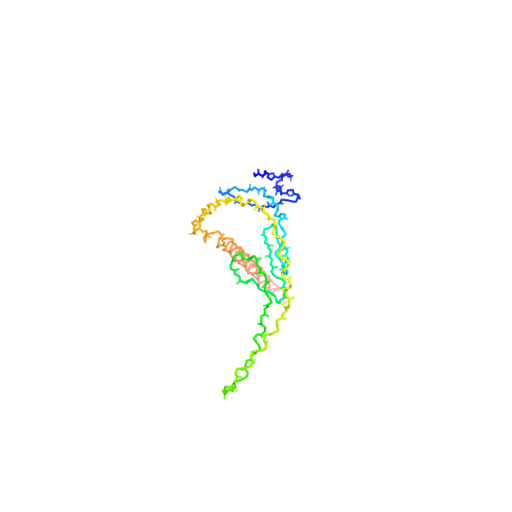----PPPS---SSHHHHHHHHHHHHHHHHHHHHHHHHHHHHHHHHHHHHHTTS--

Sequence (160 aa):
TMVPRCKGDICYCVNGTHEAFFRGRKYCERDSTDPCPEYAVRLSPQICECKKGYRFLNDDRSVCVPEETVDPAEDEETANISTTTQRLNMTITTETTPTTTNIITTTRTQPDRSCESEILSNTLYIYVSIIVLVITALLLLYSCGFKLNASAEKCKKNYK